Protein AF-A0A0D0C9F4-F1 (afdb_monomer_lite)

Secondary structure (DSSP, 8-state):
--------HHHHHHHHHHTS--SHHHHHHHHHHHHHHHHHHTT-EE-----TT-----EE---PPPHHHHHHHHHHHHHHHHHHHHHS-----

pLDDT: mean 74.27, std 15.6, range [41.06, 93.44]

Structure (mmCIF, N/CA/C/O backbone):
data_AF-A0A0D0C9F4-F1
#
_entry.id   AF-A0A0D0C9F4-F1
#
loop_
_atom_site.group_PDB
_atom_site.id
_atom_site.type_symbol
_atom_site.label_atom_id
_atom_site.label_alt_id
_atom_site.label_comp_id
_atom_site.label_asym_id
_atom_site.label_entity_id
_atom_site.label_seq_id
_atom_site.pdbx_PDB_ins_code
_atom_site.Cartn_x
_atom_site.Cartn_y
_atom_site.Cartn_z
_atom_site.occupancy
_atom_site.B_iso_or_equiv
_atom_site.auth_seq_id
_atom_site.auth_comp_id
_atom_site.auth_asym_id
_atom_site.auth_atom_id
_atom_site.pdbx_PDB_model_num
ATOM 1 N N . LEU A 1 1 ? -16.076 -14.544 -23.205 1.00 44.50 1 LEU A N 1
ATOM 2 C CA . LEU A 1 1 ? -15.798 -13.643 -22.068 1.00 44.50 1 LEU A CA 1
ATOM 3 C C . LEU A 1 1 ? -14.321 -13.782 -21.780 1.00 44.50 1 LEU A C 1
ATOM 5 O O . LEU A 1 1 ? -13.919 -14.750 -21.153 1.00 44.50 1 LEU A O 1
ATOM 9 N N . GLU A 1 2 ? -13.520 -12.917 -22.388 1.00 41.06 2 GLU A N 1
ATOM 10 C CA . GLU A 1 2 ? -12.083 -12.865 -22.141 1.00 41.06 2 GLU A CA 1
ATOM 11 C C . GLU A 1 2 ? -11.904 -12.382 -20.697 1.00 41.06 2 GLU A C 1
ATOM 13 O O . GLU A 1 2 ? -12.294 -11.272 -20.341 1.00 41.06 2 GLU A O 1
ATOM 18 N N . MET A 1 3 ? -11.499 -13.305 -19.828 1.00 51.44 3 MET A N 1
ATOM 19 C CA . MET A 1 3 ? -11.347 -13.090 -18.397 1.00 51.44 3 MET A CA 1
ATOM 20 C C . MET A 1 3 ? -9.905 -12.650 -18.156 1.00 51.44 3 MET A C 1
ATOM 22 O O . MET A 1 3 ? -8.984 -13.406 -18.446 1.00 51.44 3 MET A O 1
ATOM 26 N N . GLY A 1 4 ? -9.728 -11.440 -17.628 1.00 54.03 4 GLY A N 1
ATOM 27 C CA . GLY A 1 4 ? -8.435 -10.964 -17.144 1.00 54.03 4 GLY A CA 1
ATOM 28 C C . GLY A 1 4 ? -7.855 -9.835 -17.982 1.00 54.03 4 GLY A C 1
ATOM 29 O O . GLY A 1 4 ? -6.924 -10.037 -18.757 1.00 54.03 4 GLY A O 1
ATOM 30 N N . ALA A 1 5 ? -8.347 -8.616 -17.757 1.00 59.03 5 ALA A N 1
ATOM 31 C CA . ALA A 1 5 ? -7.459 -7.476 -17.912 1.00 59.03 5 ALA A CA 1
ATOM 32 C C . ALA A 1 5 ? -6.340 -7.667 -16.876 1.00 59.03 5 ALA A C 1
ATOM 34 O O . ALA A 1 5 ? -6.601 -7.638 -15.674 1.00 59.03 5 ALA A O 1
ATOM 35 N N . ASN A 1 6 ? -5.120 -7.952 -17.333 1.00 76.19 6 ASN A N 1
ATOM 36 C CA . ASN A 1 6 ? -3.953 -7.880 -16.465 1.00 76.19 6 ASN A CA 1
ATOM 37 C C . ASN A 1 6 ? -3.766 -6.398 -16.146 1.00 76.19 6 ASN A C 1
ATOM 39 O O . ASN A 1 6 ? -3.326 -5.629 -17.001 1.00 76.19 6 ASN A O 1
ATOM 43 N N . PHE A 1 7 ? -4.207 -5.990 -14.959 1.00 73.81 7 PHE A N 1
ATOM 44 C CA . PHE A 1 7 ? -3.951 -4.650 -14.461 1.00 73.81 7 PHE A CA 1
ATOM 45 C C . PHE A 1 7 ? -2.440 -4.426 -14.412 1.00 73.81 7 PHE A C 1
ATOM 47 O O . PHE A 1 7 ? -1.685 -5.345 -14.082 1.00 73.81 7 PHE A O 1
ATOM 54 N N . SER A 1 8 ? -1.997 -3.211 -14.740 1.00 83.00 8 SER A N 1
ATOM 55 C CA . SER A 1 8 ? -0.626 -2.835 -14.418 1.00 83.00 8 SER A CA 1
ATOM 56 C C . SER A 1 8 ? -0.459 -2.815 -12.898 1.00 83.00 8 SER A C 1
ATOM 58 O O . SER A 1 8 ? -1.435 -2.841 -12.135 1.00 83.00 8 SER A O 1
ATOM 60 N N . GLU A 1 9 ? 0.782 -2.806 -12.436 1.00 80.38 9 GLU A N 1
ATOM 61 C CA . GLU A 1 9 ? 1.056 -2.816 -11.005 1.00 80.38 9 GLU A CA 1
ATOM 62 C C . GLU A 1 9 ? 0.535 -1.535 -10.332 1.00 80.38 9 GLU A C 1
ATOM 64 O O . GLU A 1 9 ? -0.089 -1.605 -9.274 1.00 80.38 9 GLU A O 1
ATOM 69 N N . GLU A 1 10 ? 0.653 -0.398 -11.023 1.00 80.44 10 GLU A N 1
ATOM 70 C CA . GLU A 1 10 ? 0.069 0.901 -10.663 1.00 80.44 10 GLU A CA 1
ATOM 71 C C . GLU A 1 10 ? -1.437 0.785 -10.423 1.00 80.44 10 GLU A C 1
ATOM 73 O O . GLU A 1 10 ? -1.951 1.183 -9.378 1.00 80.44 10 GLU A O 1
ATOM 78 N N . GLU A 1 11 ? -2.146 0.233 -11.410 1.00 83.00 11 GLU A N 1
ATOM 79 C CA . GLU A 1 11 ? -3.601 0.138 -11.405 1.00 83.00 11 GLU A CA 1
ATOM 80 C C . GLU A 1 11 ? -4.052 -0.830 -10.306 1.00 83.00 11 GLU A C 1
ATOM 82 O O . GLU A 1 11 ? -4.998 -0.553 -9.575 1.00 83.00 11 GLU A O 1
ATOM 87 N N . SER A 1 12 ? -3.312 -1.922 -10.105 1.00 86.50 12 SER A N 1
ATOM 88 C CA . SER A 1 12 ? -3.568 -2.885 -9.029 1.00 86.50 12 SER A CA 1
ATOM 89 C C . SER A 1 12 ? -3.413 -2.249 -7.645 1.00 86.50 12 SER A C 1
ATOM 91 O O . SER A 1 12 ? -4.248 -2.462 -6.764 1.00 86.50 12 SER A O 1
ATOM 93 N N . VAL A 1 13 ? -2.370 -1.438 -7.445 1.00 86.12 13 VAL A N 1
ATOM 94 C CA . VAL A 1 13 ? -2.152 -0.690 -6.199 1.00 86.12 13 VAL A CA 1
ATOM 95 C C . VAL A 1 13 ? -3.235 0.373 -6.005 1.00 86.12 13 VAL A C 1
ATOM 97 O O . VAL A 1 13 ? -3.770 0.512 -4.905 1.00 86.12 13 VAL A O 1
ATOM 100 N N . PHE A 1 14 ? -3.620 1.090 -7.059 1.00 85.12 14 PHE A N 1
ATOM 101 C CA . PHE A 1 14 ? -4.683 2.091 -6.992 1.00 85.12 14 PHE A CA 1
ATOM 102 C C . PHE A 1 14 ? -6.038 1.474 -6.606 1.00 85.12 14 PHE A C 1
ATOM 104 O O . PHE A 1 14 ? -6.734 1.985 -5.721 1.00 85.12 14 PHE A O 1
ATOM 111 N N . GLN A 1 15 ? -6.396 0.336 -7.204 1.00 88.12 15 GLN A N 1
ATOM 112 C CA . GLN A 1 15 ? -7.604 -0.418 -6.849 1.00 88.12 15 GLN A CA 1
ATOM 113 C C . GLN A 1 15 ? -7.556 -0.919 -5.397 1.00 88.12 15 GLN A C 1
ATOM 115 O O . GLN A 1 15 ? -8.555 -0.879 -4.678 1.00 88.12 15 GLN A O 1
ATOM 120 N N . LEU A 1 16 ? -6.379 -1.325 -4.918 1.00 89.00 16 LEU A N 1
ATOM 121 C CA . LEU A 1 16 ? -6.198 -1.740 -3.529 1.00 89.00 16 LEU A CA 1
ATOM 122 C C . LEU A 1 16 ? -6.412 -0.573 -2.547 1.00 89.00 16 LEU A C 1
ATOM 124 O O . LEU A 1 16 ? -7.127 -0.722 -1.557 1.00 89.00 16 LEU A O 1
ATOM 128 N N . LEU A 1 17 ? -5.855 0.606 -2.836 1.00 89.19 17 LEU A N 1
ATOM 129 C CA . LEU A 1 17 ? -5.997 1.803 -1.995 1.00 89.19 17 LEU A CA 1
ATOM 130 C C . LEU A 1 17 ? -7.413 2.390 -2.011 1.00 89.19 17 LEU A C 1
ATOM 132 O O . LEU A 1 17 ? -7.868 2.971 -1.020 1.00 89.19 17 LEU A O 1
ATOM 136 N N . THR A 1 18 ? -8.131 2.284 -3.127 1.00 87.75 18 THR A N 1
ATOM 137 C CA . THR A 1 18 ? -9.537 2.713 -3.212 1.00 87.75 18 THR A CA 1
ATOM 138 C C . THR A 1 18 ? -10.469 1.811 -2.405 1.00 87.75 18 THR A C 1
ATOM 140 O O . THR A 1 18 ? -11.461 2.314 -1.881 1.00 87.75 18 THR A O 1
ATOM 143 N N . GLY A 1 19 ? -10.115 0.537 -2.217 1.00 89.44 19 GLY A N 1
ATOM 144 C CA . GLY A 1 19 ? -10.859 -0.414 -1.388 1.00 89.44 19 GLY A CA 1
ATOM 145 C C . GLY A 1 19 ? -10.668 -0.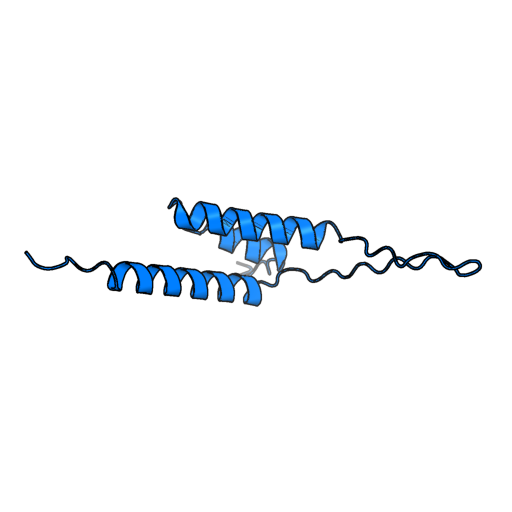278 0.130 1.00 89.44 19 GLY A C 1
ATOM 146 O O . GLY A 1 19 ? -11.347 -0.979 0.880 1.00 89.44 19 GLY A O 1
ATOM 147 N N . LEU A 1 20 ? -9.765 0.588 0.608 1.00 90.50 20 LEU A N 1
ATOM 148 C CA . LEU A 1 20 ? -9.502 0.738 2.044 1.00 90.50 20 LEU A CA 1
ATOM 149 C C . LEU A 1 20 ? -10.672 1.403 2.801 1.00 90.50 20 LEU A C 1
ATOM 151 O O . LEU A 1 20 ? -11.372 2.254 2.239 1.00 90.50 20 LEU A O 1
ATOM 155 N N . PRO A 1 21 ? -10.875 1.074 4.095 1.00 90.38 21 PRO A N 1
ATOM 156 C CA . PRO A 1 21 ? -11.894 1.716 4.922 1.00 90.38 21 PRO A CA 1
ATOM 157 C C . PRO A 1 21 ? -11.720 3.240 4.997 1.00 90.38 21 PRO A C 1
ATOM 159 O O . PRO A 1 21 ? -10.606 3.752 5.019 1.00 90.38 21 PRO A O 1
ATOM 162 N N . GLN A 1 22 ? -12.823 3.983 5.123 1.00 87.81 22 GLN A N 1
ATOM 163 C CA . GLN A 1 22 ? -12.786 5.449 5.265 1.00 87.81 22 GLN A CA 1
ATOM 164 C C . GLN A 1 22 ? -12.607 5.931 6.715 1.00 87.81 22 GLN A C 1
ATOM 166 O O . GLN A 1 22 ? -12.926 7.081 7.029 1.00 87.81 22 GLN A O 1
ATOM 171 N N . SER A 1 23 ? -12.131 5.071 7.621 1.00 88.62 23 SER A N 1
ATOM 172 C CA . SER A 1 23 ? -11.887 5.499 9.000 1.00 88.62 23 SER A CA 1
ATOM 173 C C . SER A 1 23 ? -10.757 6.543 9.051 1.00 88.62 23 SER A C 1
ATOM 175 O O . SER A 1 23 ? -9.921 6.599 8.140 1.00 88.62 23 SER A O 1
ATOM 177 N N . PRO A 1 24 ? -10.714 7.406 10.081 1.00 85.50 24 PRO A N 1
ATOM 178 C CA . PRO A 1 24 ? -9.674 8.426 10.210 1.00 85.50 24 PRO A CA 1
ATOM 179 C C . PRO A 1 24 ? -8.243 7.870 10.149 1.00 85.50 24 PRO A C 1
ATOM 181 O O . PRO A 1 24 ? -7.380 8.495 9.531 1.00 85.50 24 PRO A O 1
ATOM 184 N N . GLU A 1 25 ? -8.018 6.698 10.738 1.00 85.00 25 GLU A N 1
ATOM 185 C CA . GLU A 1 25 ? -6.737 5.987 10.794 1.00 85.00 25 GLU A CA 1
ATOM 186 C C . GLU A 1 25 ? -6.320 5.532 9.391 1.00 85.00 25 GLU A C 1
ATOM 188 O O . GLU A 1 25 ? -5.245 5.886 8.899 1.00 85.00 25 GLU A O 1
ATOM 193 N N . TRP A 1 26 ? -7.229 4.851 8.686 1.00 90.12 26 TRP A N 1
ATOM 194 C CA . TRP A 1 26 ? -7.002 4.392 7.316 1.00 90.12 26 TRP A CA 1
ATOM 195 C C . TRP A 1 26 ? -6.832 5.538 6.324 1.00 90.12 26 TRP A C 1
ATOM 197 O O . TRP A 1 26 ? -6.051 5.422 5.384 1.00 90.12 26 TRP A O 1
ATOM 207 N N . ARG A 1 27 ? -7.503 6.672 6.541 1.00 90.69 27 ARG A N 1
ATOM 208 C CA . ARG A 1 27 ? -7.346 7.867 5.705 1.00 90.69 27 ARG A CA 1
ATOM 209 C C . ARG A 1 27 ? -5.938 8.454 5.805 1.00 90.69 27 ARG A C 1
ATOM 211 O O . ARG A 1 27 ? -5.365 8.790 4.775 1.00 90.69 27 ARG A O 1
ATOM 218 N N . MET A 1 28 ? -5.372 8.554 7.011 1.00 88.81 28 MET A N 1
ATOM 219 C CA . MET A 1 28 ? -3.996 9.040 7.186 1.00 88.81 28 MET A CA 1
ATOM 220 C C . MET A 1 28 ? -2.977 8.078 6.576 1.00 88.81 28 MET A C 1
ATOM 222 O O . MET A 1 28 ? -2.064 8.515 5.875 1.00 88.81 28 MET A O 1
ATOM 226 N N . PHE A 1 29 ? -3.158 6.775 6.794 1.00 89.44 29 PHE A N 1
ATOM 227 C CA . PHE A 1 29 ? -2.310 5.743 6.203 1.00 89.44 29 PHE A CA 1
ATOM 228 C C . PHE A 1 29 ? -2.368 5.754 4.666 1.00 89.44 29 PHE A C 1
ATOM 230 O O . PHE A 1 29 ? -1.335 5.749 3.996 1.00 89.44 29 PHE A O 1
ATOM 237 N N . LYS A 1 30 ? -3.573 5.858 4.094 1.00 90.62 30 LYS A N 1
ATOM 238 C CA . LYS A 1 30 ? -3.786 5.947 2.646 1.00 90.62 30 LYS A CA 1
ATOM 239 C C . LYS A 1 30 ? -3.065 7.148 2.034 1.00 90.62 30 LYS A C 1
ATOM 241 O O . LYS A 1 30 ? -2.343 6.962 1.060 1.00 90.62 30 LYS A O 1
ATOM 246 N N . SER A 1 31 ? -3.178 8.339 2.626 1.00 88.38 31 SER A N 1
ATOM 247 C CA . SER A 1 31 ? -2.473 9.528 2.124 1.00 88.38 31 SER A CA 1
ATOM 248 C C . SER A 1 31 ? -0.949 9.371 2.140 1.00 88.38 31 SER A C 1
ATOM 250 O O . SER A 1 31 ? -0.276 9.868 1.240 1.00 88.38 31 SER A O 1
ATOM 252 N N . GLN A 1 32 ? -0.384 8.652 3.116 1.00 87.81 32 GLN A N 1
ATOM 253 C CA . GLN A 1 32 ? 1.056 8.364 3.138 1.00 87.81 32 GLN A CA 1
ATOM 254 C C . GLN A 1 32 ? 1.477 7.427 1.999 1.00 87.81 32 GLN A C 1
ATOM 256 O O . GLN A 1 32 ? 2.522 7.644 1.385 1.00 87.81 32 GLN A O 1
ATOM 261 N N . LEU A 1 33 ? 0.676 6.402 1.694 1.00 86.62 33 LEU A N 1
ATOM 262 C CA . LEU A 1 33 ? 0.947 5.507 0.565 1.00 86.62 33 LEU A CA 1
ATOM 263 C C . LEU A 1 33 ? 0.783 6.219 -0.783 1.00 86.62 33 LEU A C 1
ATOM 265 O O . LEU A 1 33 ? 1.624 6.044 -1.661 1.00 86.62 33 LEU A O 1
ATOM 269 N N . GLU A 1 34 ? -0.240 7.061 -0.930 1.00 86.44 34 GLU A N 1
ATOM 270 C CA . GLU A 1 34 ? -0.451 7.892 -2.124 1.00 86.44 34 GLU A CA 1
ATOM 271 C C . GLU A 1 34 ? 0.713 8.868 -2.353 1.00 86.44 34 GLU A C 1
ATOM 273 O O . GLU A 1 34 ? 1.186 9.002 -3.482 1.00 86.44 34 GLU A O 1
ATOM 278 N N . GLN A 1 35 ? 1.238 9.489 -1.291 1.00 84.06 35 GLN A N 1
ATOM 279 C CA . GLN A 1 35 ? 2.417 10.353 -1.387 1.00 84.06 35 GLN A CA 1
ATOM 280 C C . GLN A 1 35 ? 3.655 9.571 -1.839 1.00 84.06 35 GLN A C 1
ATOM 282 O O . GLN A 1 35 ? 4.371 10.016 -2.730 1.00 84.06 35 GLN A O 1
ATOM 287 N N . GLN A 1 36 ? 3.894 8.381 -1.281 1.00 81.69 36 GLN A N 1
ATOM 288 C CA . GLN A 1 36 ? 5.034 7.553 -1.687 1.00 81.69 36 GLN A CA 1
ATOM 289 C C . GLN A 1 36 ? 4.931 7.070 -3.132 1.00 81.69 36 GLN A C 1
ATOM 291 O O . GLN A 1 36 ? 5.949 6.995 -3.818 1.00 81.69 36 GLN A O 1
ATOM 296 N N . LEU A 1 37 ? 3.720 6.761 -3.605 1.00 79.06 37 LEU A N 1
ATOM 297 C CA . LEU A 1 37 ? 3.483 6.480 -5.019 1.00 79.06 37 LEU A CA 1
ATOM 298 C C . LEU A 1 37 ? 3.873 7.694 -5.860 1.00 79.06 37 LEU A C 1
ATOM 300 O O . LEU A 1 37 ? 4.675 7.565 -6.782 1.00 79.06 37 LEU A O 1
ATOM 304 N N . HIS A 1 38 ? 3.380 8.879 -5.505 1.00 80.50 38 HIS A N 1
ATOM 305 C CA . HIS A 1 38 ? 3.704 10.109 -6.220 1.00 80.50 38 HIS A CA 1
ATOM 306 C C . HIS A 1 38 ? 5.216 10.391 -6.256 1.00 80.50 38 HIS A C 1
ATOM 308 O O . HIS A 1 38 ? 5.748 10.730 -7.313 1.00 80.50 38 HIS A O 1
ATOM 314 N N . ASP A 1 39 ? 5.919 10.216 -5.136 1.00 76.25 39 ASP A N 1
ATOM 315 C CA . ASP A 1 39 ? 7.363 10.455 -5.027 1.00 76.25 39 ASP A CA 1
ATOM 316 C C . ASP A 1 39 ? 8.186 9.433 -5.820 1.00 76.25 39 ASP A C 1
ATOM 318 O O . ASP A 1 39 ? 9.199 9.787 -6.432 1.00 76.25 39 ASP A O 1
ATOM 322 N N . ALA A 1 40 ? 7.743 8.172 -5.841 1.00 71.00 40 ALA A N 1
ATOM 323 C CA . ALA A 1 40 ? 8.367 7.130 -6.641 1.00 71.00 40 ALA A CA 1
ATOM 324 C C . ALA A 1 40 ? 8.234 7.453 -8.133 1.00 71.00 40 ALA A C 1
ATOM 326 O O . ALA A 1 40 ? 9.259 7.528 -8.805 1.00 71.00 40 ALA A O 1
ATOM 327 N N . TYR A 1 41 ? 7.014 7.730 -8.616 1.00 66.88 41 TYR A N 1
ATOM 328 C CA . TYR A 1 41 ? 6.736 8.047 -10.027 1.00 66.88 41 TYR A CA 1
ATOM 329 C C . TYR A 1 41 ? 7.301 9.394 -10.487 1.00 66.88 41 TYR A C 1
ATOM 331 O O . TYR A 1 41 ? 7.635 9.551 -11.661 1.00 66.88 41 TYR A O 1
ATOM 339 N N . SER A 1 42 ? 7.455 10.361 -9.580 1.00 68.00 42 SER A N 1
ATOM 340 C CA . SER A 1 42 ? 8.040 11.670 -9.903 1.00 68.00 42 SER A CA 1
ATOM 341 C C . SER A 1 42 ? 9.566 11.643 -10.031 1.00 68.00 42 SER A C 1
ATOM 343 O O . SER A 1 42 ? 10.150 12.669 -10.370 1.00 68.00 42 SER A O 1
ATOM 345 N N . GLY A 1 43 ? 10.217 10.495 -9.798 1.00 57.09 43 GLY A N 1
ATOM 346 C CA . GLY A 1 43 ? 11.649 10.303 -10.013 1.00 57.09 43 GLY A CA 1
ATOM 347 C C . GLY A 1 43 ? 12.499 11.278 -9.201 1.00 57.09 43 GLY A C 1
ATOM 348 O O . GLY A 1 43 ? 12.966 12.287 -9.725 1.00 57.09 43 GLY A O 1
ATOM 349 N N . THR A 1 44 ? 12.747 10.969 -7.926 1.00 53.88 44 THR A N 1
ATOM 350 C CA . THR A 1 44 ? 13.678 11.755 -7.096 1.00 53.88 44 THR A CA 1
ATOM 351 C C . THR A 1 44 ? 15.035 11.893 -7.804 1.00 53.88 44 THR A C 1
ATOM 353 O O . THR A 1 44 ? 15.752 10.909 -7.995 1.00 53.88 44 THR A O 1
ATOM 356 N N . ILE A 1 45 ? 15.390 13.121 -8.202 1.00 52.59 45 ILE A N 1
ATOM 357 C CA . ILE A 1 45 ? 16.689 13.432 -8.806 1.00 52.59 45 ILE A CA 1
ATOM 358 C C . ILE A 1 45 ? 17.740 13.421 -7.700 1.00 52.59 45 ILE A C 1
ATOM 360 O O . ILE A 1 45 ? 17.827 14.357 -6.904 1.00 52.59 45 ILE A O 1
ATOM 364 N N . ILE A 1 46 ? 18.574 12.383 -7.662 1.00 54.97 46 ILE A N 1
ATOM 365 C CA . ILE A 1 46 ? 19.791 12.411 -6.853 1.00 54.97 46 ILE A CA 1
ATOM 366 C C . ILE A 1 46 ? 20.872 13.115 -7.675 1.00 54.97 46 ILE A C 1
ATOM 368 O O . ILE A 1 46 ? 21.508 12.529 -8.552 1.00 54.97 46 ILE A O 1
ATOM 372 N N . THR A 1 47 ? 21.063 14.406 -7.412 1.00 51.88 47 THR A N 1
ATOM 373 C CA . THR A 1 47 ? 22.144 15.196 -8.012 1.00 51.88 47 THR A CA 1
ATOM 374 C C . THR A 1 47 ? 23.452 14.872 -7.288 1.00 51.88 47 THR A C 1
ATOM 376 O O . THR A 1 47 ? 23.683 15.347 -6.178 1.00 51.88 47 THR A O 1
ATOM 379 N N . SER A 1 48 ? 24.332 14.061 -7.881 1.00 53.69 48 SER A N 1
ATOM 380 C CA . SER A 1 48 ? 25.697 13.899 -7.363 1.00 53.69 48 SER A CA 1
ATOM 381 C C . SER A 1 48 ? 26.507 15.175 -7.622 1.00 53.69 48 SER A C 1
ATOM 383 O O . SER A 1 48 ? 26.562 15.653 -8.756 1.00 53.69 48 SER A O 1
ATOM 385 N N . ALA A 1 49 ? 27.111 15.734 -6.569 1.00 52.72 49 ALA A N 1
ATOM 386 C CA . ALA A 1 49 ? 27.841 17.000 -6.603 1.00 52.72 49 ALA A CA 1
ATOM 387 C C . ALA A 1 49 ? 28.962 17.018 -7.661 1.00 52.72 49 ALA A C 1
ATOM 389 O O . ALA A 1 49 ? 29.804 16.121 -7.724 1.00 52.72 49 ALA A O 1
ATOM 390 N N . LEU A 1 50 ? 28.969 18.078 -8.474 1.00 49.47 50 LEU A N 1
ATOM 391 C CA . LEU A 1 50 ? 29.936 18.338 -9.537 1.00 49.47 50 LEU A CA 1
ATOM 392 C C . LEU A 1 50 ? 31.305 18.698 -8.933 1.00 49.47 50 LEU A C 1
ATOM 394 O O . LEU A 1 50 ? 31.507 19.823 -8.480 1.00 49.47 50 LEU A O 1
ATOM 398 N N . ASN A 1 51 ? 32.258 17.763 -8.946 1.00 54.22 51 ASN A N 1
ATOM 399 C CA . ASN A 1 51 ? 33.676 18.113 -8.850 1.00 54.22 51 ASN A CA 1
ATOM 400 C C . ASN A 1 51 ? 34.203 18.440 -10.259 1.00 54.22 51 ASN A C 1
ATOM 402 O O . ASN A 1 51 ? 33.876 17.764 -11.234 1.00 54.22 51 ASN A O 1
ATOM 406 N N . SER A 1 52 ? 34.982 19.514 -10.342 1.00 57.53 52 SER A N 1
ATOM 407 C CA . SER A 1 52 ? 35.464 20.194 -11.544 1.00 57.53 52 SER A CA 1
ATOM 408 C C . SER A 1 52 ? 36.002 19.229 -12.616 1.00 57.53 52 SER A C 1
ATOM 410 O O . SER A 1 52 ? 37.048 18.612 -12.430 1.00 57.53 52 SER A O 1
ATOM 412 N N . GLY A 1 53 ? 35.285 19.108 -13.744 1.00 61.34 53 GLY A N 1
ATOM 413 C CA . GLY A 1 53 ? 35.768 18.462 -14.977 1.00 61.34 53 GLY A CA 1
ATOM 414 C C . GLY A 1 53 ? 35.032 17.203 -15.466 1.00 61.34 53 GLY A C 1
ATOM 415 O O . GLY A 1 53 ? 35.365 16.716 -16.543 1.00 61.34 53 GLY A O 1
ATOM 416 N N . GLY A 1 54 ? 34.044 16.672 -14.735 1.00 62.22 54 GLY A N 1
ATOM 417 C CA . GLY A 1 54 ? 33.330 15.430 -15.089 1.00 62.22 54 GLY A CA 1
ATOM 418 C C . GLY A 1 54 ? 31.878 15.628 -15.546 1.00 62.22 54 GLY A C 1
ATOM 419 O O . GLY A 1 54 ? 31.180 16.506 -15.048 1.00 62.22 54 GLY A O 1
ATOM 420 N N . SER A 1 55 ? 31.425 14.794 -16.492 1.00 59.75 55 SER A N 1
ATOM 421 C CA . SER A 1 55 ? 30.052 14.772 -17.025 1.00 59.75 55 SER A CA 1
ATOM 422 C C . SER A 1 55 ? 29.002 14.570 -15.918 1.00 59.75 55 SER A C 1
ATOM 424 O O . SER A 1 55 ? 29.193 13.741 -15.028 1.00 59.75 55 SER A O 1
ATOM 426 N N . ILE A 1 56 ? 27.886 15.305 -15.978 1.00 63.94 56 ILE A N 1
ATOM 427 C CA . ILE A 1 56 ? 26.779 15.195 -15.015 1.00 63.94 56 ILE A CA 1
ATOM 428 C C . ILE A 1 56 ? 25.980 13.928 -15.345 1.00 63.94 56 ILE A C 1
ATOM 430 O O . ILE A 1 56 ? 25.258 13.897 -16.338 1.00 63.94 56 ILE A O 1
ATOM 434 N N . SER A 1 57 ? 26.093 12.884 -14.521 1.00 57.56 57 SER A N 1
ATOM 435 C CA . SER A 1 57 ? 25.154 11.754 -14.542 1.00 57.56 57 SER A CA 1
ATOM 436 C C . SER A 1 57 ? 24.116 11.939 -13.444 1.00 57.56 57 SER A C 1
ATOM 438 O O . SER A 1 57 ? 24.432 11.828 -12.264 1.00 57.56 57 SER A O 1
ATOM 440 N N . ALA A 1 58 ? 22.875 12.220 -13.834 1.00 56.47 58 ALA A N 1
ATOM 441 C CA . ALA A 1 58 ? 21.733 12.079 -12.942 1.00 56.47 58 ALA A CA 1
ATOM 442 C C . ALA A 1 58 ? 21.296 10.610 -12.959 1.00 56.47 58 ALA A C 1
ATOM 444 O O . ALA A 1 58 ? 21.035 10.054 -14.026 1.00 56.47 58 ALA A O 1
ATOM 445 N N . THR A 1 59 ? 21.231 9.975 -11.789 1.00 52.97 59 THR A N 1
ATOM 446 C CA . THR A 1 59 ? 20.633 8.641 -11.653 1.00 52.97 59 THR A CA 1
ATOM 447 C C . THR A 1 59 ? 19.284 8.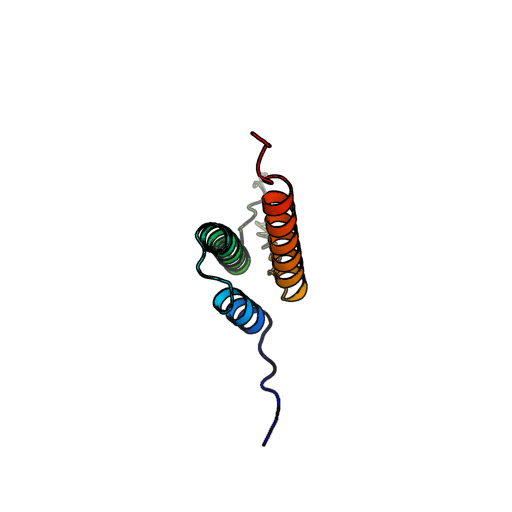791 -10.966 1.00 52.97 59 THR A C 1
ATOM 449 O O . THR A 1 59 ? 19.182 9.385 -9.894 1.00 52.97 59 THR A O 1
ATOM 452 N N . PHE A 1 60 ? 18.233 8.302 -11.620 1.00 56.94 60 PHE A N 1
ATOM 453 C CA . PHE A 1 60 ? 16.893 8.253 -11.048 1.00 56.94 60 PHE A CA 1
ATOM 454 C C . PHE A 1 60 ? 16.760 6.914 -10.334 1.00 56.94 60 PHE A C 1
ATOM 456 O O . PHE A 1 60 ? 16.626 5.874 -10.980 1.00 56.94 60 PHE A O 1
ATOM 463 N N . GLN A 1 61 ? 16.842 6.917 -9.005 1.00 55.88 61 GLN A N 1
ATOM 464 C CA . GLN A 1 61 ? 16.583 5.707 -8.236 1.00 55.88 61 GLN A CA 1
ATOM 465 C C . GLN A 1 61 ? 15.072 5.566 -8.060 1.00 55.88 61 GLN A C 1
ATOM 467 O O . GLN A 1 61 ? 14.487 6.010 -7.076 1.00 55.88 61 GLN A O 1
ATOM 472 N N . HIS A 1 62 ? 14.435 4.990 -9.073 1.00 61.28 62 HIS A N 1
ATOM 473 C CA . HIS A 1 62 ? 13.011 4.700 -9.052 1.00 61.28 62 HIS A CA 1
ATOM 474 C C . HIS A 1 62 ? 12.818 3.377 -8.308 1.00 61.28 62 HIS A C 1
ATOM 476 O O . HIS A 1 62 ? 13.194 2.323 -8.815 1.00 61.28 62 HIS A O 1
ATOM 482 N N . ASN A 1 63 ? 12.270 3.424 -7.095 1.00 67.06 63 ASN A N 1
ATOM 483 C CA . ASN A 1 63 ? 11.822 2.222 -6.393 1.00 67.06 63 ASN A CA 1
ATOM 484 C C . ASN A 1 63 ? 10.285 2.238 -6.378 1.00 67.06 63 ASN A C 1
ATOM 486 O O . ASN A 1 63 ? 9.696 2.706 -5.401 1.00 67.06 63 ASN A O 1
ATOM 490 N N . PRO A 1 64 ? 9.636 1.872 -7.503 1.00 70.19 64 PRO A N 1
ATOM 491 C CA . PRO A 1 64 ? 8.184 1.919 -7.606 1.00 70.19 64 PRO A CA 1
ATOM 492 C C . PRO A 1 64 ? 7.563 0.986 -6.566 1.00 70.19 64 PRO A C 1
ATOM 494 O O . PRO A 1 64 ? 8.068 -0.107 -6.303 1.00 70.19 64 PRO A O 1
ATOM 497 N N . MET A 1 65 ? 6.477 1.435 -5.941 1.00 81.38 65 MET A N 1
ATOM 498 C CA . MET A 1 65 ? 5.758 0.614 -4.977 1.00 81.38 65 MET A CA 1
ATOM 499 C C . MET A 1 65 ? 5.068 -0.535 -5.712 1.00 81.38 65 MET A C 1
ATOM 501 O O . MET A 1 65 ? 4.171 -0.309 -6.517 1.00 81.38 65 MET A O 1
ATOM 505 N N . THR A 1 66 ? 5.482 -1.762 -5.402 1.00 86.56 66 THR A N 1
ATOM 506 C CA . THR A 1 66 ? 4.870 -2.979 -5.936 1.00 86.56 66 THR A CA 1
ATOM 507 C C . THR A 1 66 ? 3.553 -3.301 -5.237 1.00 86.56 66 THR A C 1
ATOM 509 O O . THR A 1 66 ? 3.324 -2.903 -4.086 1.00 86.56 66 THR A O 1
ATOM 512 N N . PHE A 1 67 ? 2.699 -4.086 -5.894 1.00 86.31 67 PHE A N 1
ATOM 513 C CA . PHE A 1 67 ? 1.454 -4.584 -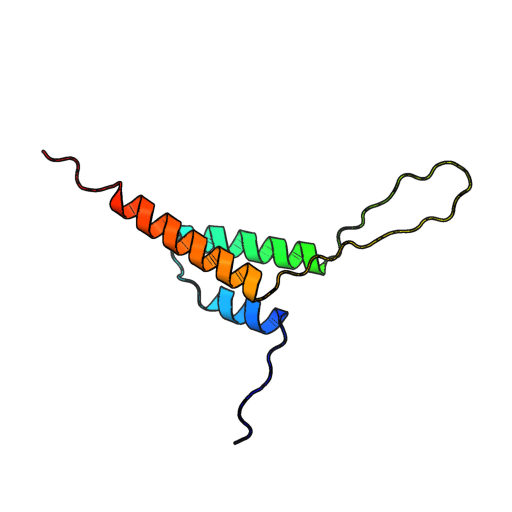5.304 1.00 86.31 67 PHE A CA 1
ATOM 514 C C . PHE A 1 67 ? 1.721 -5.397 -4.028 1.00 86.31 67 PHE A C 1
ATOM 516 O O . PHE A 1 67 ? 1.046 -5.232 -3.009 1.00 86.31 67 PHE A O 1
ATOM 523 N N . GLU A 1 68 ? 2.753 -6.240 -4.052 1.00 88.88 68 GLU A N 1
ATOM 524 C CA . GLU A 1 68 ? 3.170 -7.046 -2.901 1.00 88.88 68 GLU A CA 1
ATOM 525 C C . GLU A 1 68 ? 3.626 -6.168 -1.724 1.00 88.88 68 GLU A C 1
ATOM 527 O O . GLU A 1 68 ? 3.209 -6.378 -0.583 1.00 88.88 68 GLU A O 1
ATOM 532 N N . SER A 1 69 ? 4.427 -5.132 -1.990 1.00 88.62 69 SER A N 1
ATOM 533 C CA . SER A 1 69 ? 4.886 -4.197 -0.955 1.00 88.62 69 SER A CA 1
ATOM 534 C C . SER A 1 69 ? 3.719 -3.407 -0.357 1.00 88.62 69 SER A C 1
ATOM 536 O O . SER A 1 69 ? 3.618 -3.273 0.865 1.00 88.62 69 SER A O 1
ATOM 538 N N . CYS A 1 70 ? 2.795 -2.931 -1.197 1.00 89.25 70 CYS A N 1
ATOM 539 C CA . CYS A 1 70 ? 1.605 -2.206 -0.754 1.00 89.25 70 CYS A CA 1
ATOM 540 C C . CYS A 1 70 ? 0.692 -3.087 0.115 1.00 89.25 70 CYS A C 1
ATOM 542 O O . CYS A 1 70 ? 0.339 -2.712 1.236 1.00 89.25 70 CYS A O 1
ATOM 544 N N . SER A 1 71 ? 0.368 -4.292 -0.360 1.00 90.81 71 SER A N 1
ATOM 545 C CA . SER A 1 71 ? -0.481 -5.244 0.366 1.00 90.81 71 SER A CA 1
ATOM 546 C C . SER A 1 71 ? 0.136 -5.680 1.696 1.00 90.81 71 SER A C 1
ATOM 548 O O . SER A 1 71 ? -0.559 -5.700 2.710 1.00 90.81 71 SER A O 1
ATOM 550 N N . THR A 1 72 ? 1.449 -5.921 1.739 1.00 93.44 72 THR A N 1
ATOM 551 C CA . THR A 1 72 ? 2.168 -6.244 2.982 1.00 93.44 72 THR A CA 1
ATOM 552 C C . THR A 1 72 ? 2.024 -5.130 4.019 1.00 93.44 72 THR A C 1
ATOM 554 O O . THR A 1 72 ? 1.750 -5.403 5.189 1.00 93.44 72 THR A O 1
ATOM 557 N N . ARG A 1 73 ? 2.151 -3.864 3.602 1.00 91.38 73 ARG A N 1
ATOM 558 C CA . ARG A 1 73 ? 1.992 -2.707 4.498 1.00 91.38 73 ARG A CA 1
ATOM 559 C C . ARG A 1 73 ? 0.565 -2.569 5.014 1.00 91.38 73 ARG A C 1
ATOM 561 O O . ARG A 1 73 ? 0.388 -2.337 6.203 1.00 91.38 73 ARG A O 1
ATOM 568 N N . ILE A 1 74 ? -0.436 -2.759 4.154 1.00 92.50 74 ILE A N 1
ATOM 569 C CA . ILE A 1 74 ? -1.853 -2.750 4.551 1.00 92.50 74 ILE A CA 1
ATOM 570 C C . ILE A 1 74 ? -2.132 -3.857 5.574 1.00 92.50 74 ILE A C 1
ATOM 572 O O . ILE A 1 74 ? -2.763 -3.603 6.595 1.00 92.50 74 ILE A O 1
ATOM 576 N N . CYS A 1 75 ? -1.633 -5.073 5.347 1.00 92.88 75 CYS A N 1
ATOM 577 C CA . CYS A 1 75 ? -1.784 -6.180 6.293 1.00 92.88 75 CYS A CA 1
ATOM 578 C C . CYS A 1 75 ? -1.109 -5.889 7.643 1.00 92.88 75 CYS A C 1
ATOM 580 O O . CYS A 1 75 ? -1.667 -6.212 8.696 1.00 92.88 75 CYS A O 1
ATOM 582 N N . GLY A 1 76 ? 0.071 -5.263 7.624 1.00 93.38 76 GLY A N 1
ATOM 583 C CA . GLY A 1 76 ? 0.766 -4.816 8.831 1.00 93.38 76 GLY A CA 1
ATOM 584 C C . GLY A 1 76 ? -0.035 -3.773 9.611 1.00 93.38 76 GLY A C 1
ATOM 585 O O . GLY A 1 76 ? -0.252 -3.945 10.808 1.00 93.38 76 GLY A O 1
ATOM 586 N N . GLU A 1 77 ? -0.544 -2.751 8.926 1.00 91.81 77 GLU A N 1
ATOM 587 C CA . GLU A 1 77 ? -1.370 -1.691 9.517 1.00 91.81 77 GLU A CA 1
ATOM 588 C C . GLU A 1 77 ? -2.674 -2.245 10.106 1.00 91.81 77 GLU A C 1
ATOM 590 O O . GLU A 1 77 ? -3.030 -1.954 11.247 1.00 91.81 77 GLU A O 1
ATOM 595 N N . ALA A 1 78 ? -3.355 -3.131 9.374 1.00 90.12 78 ALA A N 1
ATOM 596 C CA . ALA A 1 78 ? -4.546 -3.805 9.878 1.00 90.12 78 ALA A CA 1
ATOM 597 C C . ALA A 1 78 ? -4.237 -4.599 11.155 1.00 90.12 78 ALA A C 1
ATOM 599 O O . ALA A 1 78 ? -4.983 -4.525 12.130 1.00 90.12 78 ALA A O 1
ATOM 600 N N . SER A 1 79 ? -3.117 -5.324 11.179 1.00 90.69 79 SER A N 1
ATOM 601 C CA . SER A 1 79 ? -2.684 -6.083 12.357 1.00 90.69 79 SER A CA 1
ATOM 602 C C . SER A 1 79 ? -2.355 -5.167 13.539 1.00 90.69 79 SER A C 1
ATOM 604 O O . SER A 1 79 ? -2.716 -5.485 14.671 1.00 90.69 79 SER A O 1
ATOM 606 N N . HIS A 1 80 ? -1.724 -4.018 13.282 1.00 89.06 80 HIS A N 1
ATOM 607 C CA . HIS A 1 80 ? -1.417 -3.009 14.294 1.00 89.06 80 HIS A CA 1
ATOM 608 C C . HIS A 1 80 ? -2.693 -2.479 14.953 1.00 89.06 80 HIS A C 1
ATOM 610 O O . HIS A 1 80 ? -2.849 -2.593 1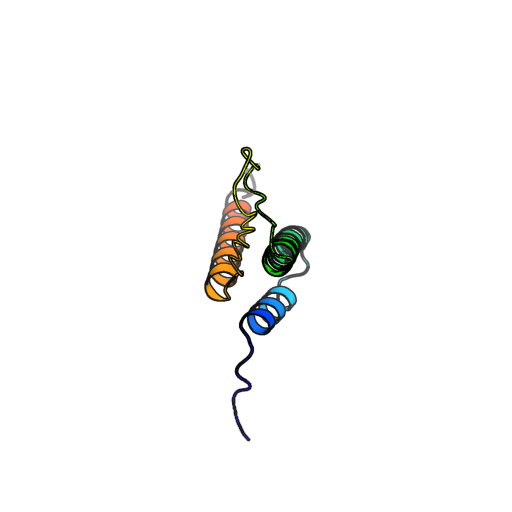6.168 1.00 89.06 80 HIS A O 1
ATOM 616 N N . GLN A 1 81 ? -3.659 -2.025 14.152 1.00 86.81 81 GLN A N 1
ATOM 617 C CA . GLN A 1 81 ? -4.939 -1.522 14.657 1.00 86.81 81 GLN A CA 1
ATOM 618 C C . GLN A 1 81 ? -5.728 -2.596 15.420 1.00 86.81 81 GLN A C 1
ATOM 620 O O . GLN A 1 81 ? -6.386 -2.301 16.420 1.00 86.81 81 GLN A O 1
ATOM 625 N N . LEU A 1 82 ? -5.661 -3.861 14.980 1.00 85.50 82 LEU A N 1
ATOM 626 C CA . LEU A 1 82 ? -6.268 -4.985 15.698 1.00 85.50 82 LEU A CA 1
ATOM 627 C C . LEU A 1 82 ? -5.612 -5.244 17.061 1.00 85.50 82 LEU A C 1
ATOM 629 O O . LEU A 1 82 ? -6.299 -5.664 17.992 1.00 85.50 82 LEU A O 1
ATOM 633 N N . ASN A 1 83 ? -4.307 -5.023 17.180 1.00 82.88 83 ASN A N 1
ATOM 634 C CA . ASN A 1 83 ? -3.585 -5.181 18.435 1.00 82.88 83 ASN A CA 1
ATOM 635 C C . ASN A 1 83 ? -3.842 -4.005 19.390 1.00 82.88 83 ASN A C 1
ATOM 637 O O . ASN A 1 83 ? -4.095 -4.228 20.571 1.00 82.88 83 ASN A O 1
ATOM 641 N N . GLU A 1 84 ? -3.854 -2.767 18.891 1.00 77.81 84 GLU A N 1
ATOM 642 C CA . GLU A 1 84 ? -4.122 -1.576 19.709 1.00 77.81 84 GLU A CA 1
ATOM 643 C C . GLU A 1 84 ? -5.500 -1.628 20.369 1.00 77.81 84 GLU A C 1
ATOM 645 O O . GLU A 1 84 ? -5.607 -1.463 21.585 1.00 77.81 84 GLU A O 1
ATOM 650 N N . LYS A 1 85 ? -6.544 -1.971 19.607 1.00 70.25 85 LYS A N 1
ATOM 651 C CA . LYS A 1 85 ? -7.908 -2.097 20.145 1.00 70.25 85 LYS A CA 1
ATOM 652 C C . LYS A 1 85 ? -8.062 -3.220 21.181 1.00 70.25 85 LYS A C 1
ATOM 654 O O . LYS A 1 85 ? -8.978 -3.171 21.993 1.00 70.25 85 LYS A O 1
ATOM 659 N N . ASN A 1 86 ? -7.197 -4.238 21.149 1.00 64.12 86 ASN A N 1
ATOM 660 C CA . ASN A 1 86 ? -7.206 -5.329 22.129 1.00 64.12 86 ASN A CA 1
ATOM 661 C C . ASN A 1 86 ? -6.498 -4.936 23.435 1.00 64.12 86 ASN A C 1
ATOM 663 O O . ASN A 1 86 ? -6.789 -5.513 24.480 1.00 64.12 86 ASN A O 1
ATOM 667 N N . LEU A 1 87 ? -5.587 -3.960 23.385 1.00 60.59 87 LEU A N 1
ATOM 668 C CA . LEU A 1 87 ? -4.901 -3.414 24.559 1.00 60.59 87 LEU A CA 1
ATOM 669 C C . LEU A 1 87 ? -5.725 -2.332 25.272 1.00 60.59 87 LEU A C 1
ATOM 671 O O . LEU A 1 87 ? -5.465 -2.046 26.434 1.00 60.59 87 LEU A O 1
ATOM 675 N N . THR A 1 88 ? -6.744 -1.770 24.615 1.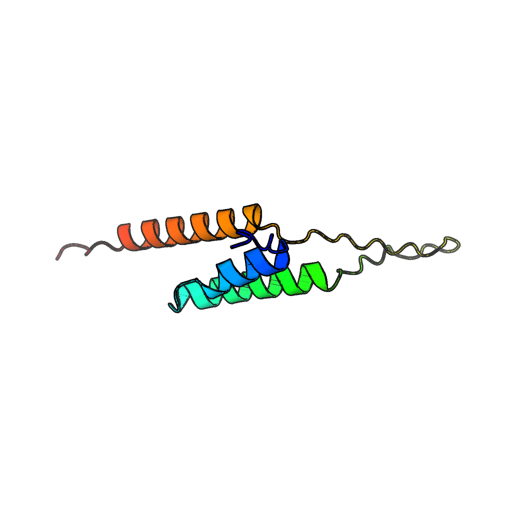00 56.75 88 THR A N 1
ATOM 676 C CA . THR A 1 88 ? -7.685 -0.794 25.201 1.00 56.75 88 THR A CA 1
ATOM 677 C C . THR A 1 88 ? -8.936 -1.452 25.805 1.00 56.75 88 THR A C 1
ATOM 679 O O . THR A 1 88 ? -10.031 -0.891 25.757 1.00 56.75 88 THR A O 1
ATOM 682 N N . GLY A 1 89 ? -8.802 -2.665 26.355 1.00 56.19 89 GLY A N 1
ATOM 683 C CA . GLY A 1 89 ? -9.889 -3.312 27.098 1.00 56.19 89 GLY A CA 1
ATOM 684 C C . GLY A 1 89 ? -10.380 -2.434 28.261 1.00 56.19 89 GLY A C 1
ATOM 685 O O . GLY A 1 89 ? -9.607 -1.611 28.752 1.00 56.19 89 GLY A O 1
ATOM 686 N N . PRO A 1 90 ? -11.645 -2.573 28.707 1.00 54.31 90 PRO A N 1
ATOM 687 C CA . PRO A 1 90 ? -12.163 -1.777 29.813 1.00 54.31 90 PRO A CA 1
ATOM 688 C C . PRO A 1 90 ? -11.324 -2.065 31.061 1.00 54.31 90 PRO A C 1
ATOM 690 O O . PRO A 1 90 ? -11.374 -3.166 31.615 1.00 54.31 90 PRO A O 1
ATOM 693 N N . GLU A 1 91 ? -10.521 -1.083 31.471 1.00 50.50 91 GLU A N 1
ATOM 694 C CA . GLU A 1 91 ? -9.918 -1.058 32.797 1.00 50.50 91 GLU A CA 1
ATOM 695 C C . GLU A 1 91 ? -11.079 -1.164 33.786 1.00 50.50 91 GLU A C 1
ATOM 697 O O . GLU A 1 91 ? -12.014 -0.364 33.762 1.00 50.50 91 GLU A O 1
ATOM 702 N N . SER A 1 92 ? -11.094 -2.277 34.511 1.00 54.12 92 SER A N 1
ATOM 703 C CA . SER A 1 92 ? -12.203 -2.692 35.355 1.00 54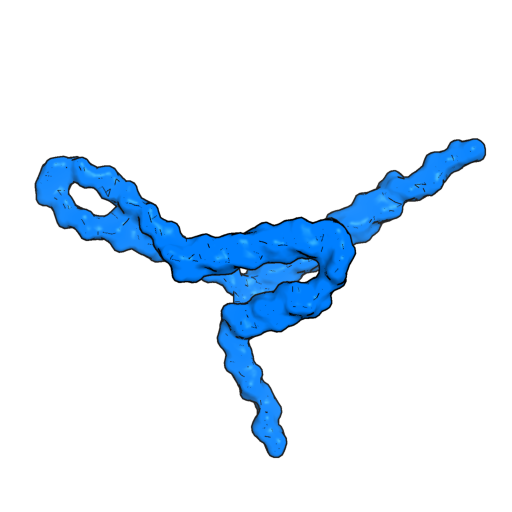.12 92 SER A CA 1
ATOM 704 C C . SER A 1 92 ? -12.437 -1.661 36.460 1.00 54.12 92 SER A C 1
ATOM 706 O O . SER A 1 92 ? -11.498 -1.328 37.181 1.00 54.12 92 SER A O 1
ATOM 708 N N . GLU A 1 93 ? -13.678 -1.176 36.569 1.00 43.88 93 GLU A N 1
ATOM 709 C CA . GLU A 1 93 ? -14.210 -0.546 37.789 1.00 43.88 93 GLU A CA 1
ATOM 710 C C . GLU A 1 93 ? -14.175 -1.507 38.987 1.00 43.88 93 GLU A C 1
ATOM 712 O O . GLU A 1 93 ? -14.380 -2.731 38.784 1.00 43.88 93 GLU A O 1
#

Sequence (93 aa):
LEMGANFSEEESVFQLLTGLPQSPEWRMFKSQLEQQLHDAYSGTIITSALNSGGSISATFQHNPMTFESCSTRICGEASHQLNEKNLTGPESE

Organism: NCBI:txid930991

Foldseek 3Di:
DPPDPPDDQVRLLVVVLVPFDPDPLSVVVSVVVVVVQVPLVVFPFPFDDDDPDDDTDTDRPRPHQGSVNSVVVVVVSVVVVVVVVVVPPPPDD

Radius of gyration: 20.03 Å; chains: 1; bounding box: 52×34×60 Å